Protein AF-A0A1A1Z712-F1 (afdb_monomer)

pLDDT: mean 80.99, std 13.86, range [42.62, 98.25]

Structure (mmCIF, N/CA/C/O backbone):
data_AF-A0A1A1Z712-F1
#
_entry.id   AF-A0A1A1Z712-F1
#
loop_
_atom_site.group_PDB
_atom_site.id
_atom_site.type_symbol
_atom_site.label_atom_id
_atom_site.label_alt_id
_atom_site.label_comp_id
_atom_site.label_asym_id
_atom_site.label_entity_id
_atom_site.label_seq_id
_atom_site.pdbx_PDB_ins_code
_atom_site.Cartn_x
_atom_site.Cartn_y
_atom_site.Cartn_z
_atom_site.occupancy
_atom_site.B_iso_or_equiv
_atom_site.auth_seq_id
_atom_site.auth_comp_id
_atom_site.auth_asym_id
_atom_site.auth_atom_id
_atom_site.pdbx_PDB_model_num
ATOM 1 N N . MET A 1 1 ? 42.840 -5.809 -15.497 1.00 63.12 1 MET A N 1
ATOM 2 C CA . MET A 1 1 ? 41.686 -4.985 -15.068 1.00 63.12 1 MET A CA 1
ATOM 3 C C . MET A 1 1 ? 41.069 -4.255 -16.263 1.00 63.12 1 MET A C 1
ATOM 5 O O . MET A 1 1 ? 39.965 -4.612 -16.647 1.00 63.12 1 MET A O 1
ATOM 9 N N . PHE A 1 2 ? 41.809 -3.383 -16.958 1.00 71.62 2 PHE A N 1
ATOM 10 C CA . PHE A 1 2 ? 41.325 -2.664 -18.153 1.00 71.62 2 PHE A CA 1
ATOM 11 C C . PHE A 1 2 ? 40.819 -3.552 -19.299 1.00 71.62 2 PHE A C 1
ATOM 13 O O . PHE A 1 2 ? 39.819 -3.224 -19.920 1.00 71.62 2 PHE A O 1
ATOM 20 N N . VAL A 1 3 ? 41.439 -4.713 -19.533 1.00 76.56 3 VAL A N 1
ATOM 21 C CA . VAL A 1 3 ? 40.974 -5.674 -20.553 1.00 76.56 3 VAL A CA 1
ATOM 22 C C . VAL A 1 3 ? 39.609 -6.272 -20.193 1.00 76.56 3 VAL A C 1
ATOM 24 O O . VAL A 1 3 ? 38.760 -6.422 -21.060 1.00 76.56 3 VAL A O 1
ATOM 27 N N . LEU A 1 4 ? 39.351 -6.550 -18.911 1.00 72.69 4 LEU A N 1
ATOM 28 C CA . LEU A 1 4 ? 38.053 -7.060 -18.454 1.00 72.69 4 LEU A CA 1
ATOM 29 C C . LEU A 1 4 ? 36.970 -5.979 -18.523 1.00 72.69 4 LEU A C 1
ATOM 31 O O . LEU A 1 4 ? 35.851 -6.270 -18.929 1.00 72.69 4 LEU A O 1
ATOM 35 N N . VAL A 1 5 ? 37.315 -4.728 -18.201 1.00 75.31 5 VAL A N 1
ATOM 36 C CA . VAL A 1 5 ? 36.418 -3.570 -18.354 1.00 75.31 5 VAL A CA 1
ATOM 37 C C . VAL A 1 5 ? 36.118 -3.302 -19.831 1.00 75.31 5 VAL A C 1
ATOM 39 O O . VAL A 1 5 ? 34.974 -3.041 -20.180 1.00 75.31 5 VAL A O 1
ATOM 42 N N . ALA A 1 6 ? 37.106 -3.439 -20.716 1.00 71.81 6 ALA A N 1
ATOM 43 C CA . ALA A 1 6 ? 36.916 -3.316 -22.157 1.00 71.81 6 ALA A CA 1
ATOM 44 C C . ALA A 1 6 ? 36.065 -4.462 -22.721 1.00 71.81 6 ALA A C 1
ATOM 46 O O . ALA A 1 6 ? 35.174 -4.209 -23.517 1.00 71.81 6 ALA A O 1
ATOM 47 N N . ILE A 1 7 ? 36.257 -5.708 -22.276 1.00 66.44 7 ILE A N 1
ATOM 48 C CA . ILE A 1 7 ? 35.401 -6.840 -22.669 1.00 66.44 7 ILE A CA 1
ATOM 49 C C . ILE A 1 7 ? 33.971 -6.645 -22.148 1.00 66.44 7 ILE A C 1
ATOM 51 O O . ILE A 1 7 ? 33.019 -6.870 -22.896 1.00 66.44 7 ILE A O 1
ATOM 55 N N . ALA A 1 8 ? 33.801 -6.175 -20.909 1.00 65.12 8 ALA A N 1
ATOM 56 C CA . ALA A 1 8 ? 32.496 -5.815 -20.360 1.00 65.12 8 ALA A CA 1
ATOM 57 C C . ALA A 1 8 ? 31.840 -4.681 -21.170 1.00 65.12 8 ALA A C 1
ATOM 59 O O . ALA A 1 8 ? 30.676 -4.813 -21.534 1.00 65.12 8 ALA A O 1
ATOM 60 N N . GLY A 1 9 ? 32.600 -3.640 -21.532 1.00 65.50 9 GLY A N 1
ATOM 61 C CA . GLY A 1 9 ? 32.181 -2.489 -22.344 1.00 65.50 9 GLY A CA 1
ATOM 62 C C . GLY A 1 9 ? 31.871 -2.819 -23.813 1.00 65.50 9 GLY A C 1
ATOM 63 O O . GLY A 1 9 ? 30.908 -2.307 -24.373 1.00 65.50 9 GLY A O 1
ATOM 64 N N . ILE A 1 10 ? 32.624 -3.732 -24.433 1.00 63.06 10 ILE A N 1
ATOM 65 C CA . ILE A 1 10 ? 32.409 -4.209 -25.811 1.00 63.06 10 ILE A CA 1
ATOM 66 C C . ILE A 1 10 ? 31.232 -5.190 -25.858 1.00 63.06 10 ILE A C 1
ATOM 68 O O . ILE A 1 10 ? 30.439 -5.159 -26.796 1.00 63.06 10 ILE A O 1
ATOM 72 N N . ARG A 1 11 ? 31.029 -6.018 -24.827 1.00 56.81 11 ARG A N 1
ATOM 73 C CA . ARG A 1 11 ? 29.793 -6.806 -24.656 1.00 56.81 11 ARG A CA 1
ATOM 74 C C . ARG A 1 11 ? 28.592 -5.906 -24.294 1.00 56.81 11 ARG A C 1
ATOM 76 O O . ARG A 1 11 ? 27.449 -6.272 -24.556 1.00 56.81 11 ARG A O 1
ATOM 83 N N . MET A 1 12 ? 28.861 -4.684 -23.822 1.00 56.62 12 MET A N 1
ATOM 84 C CA . MET A 1 12 ? 27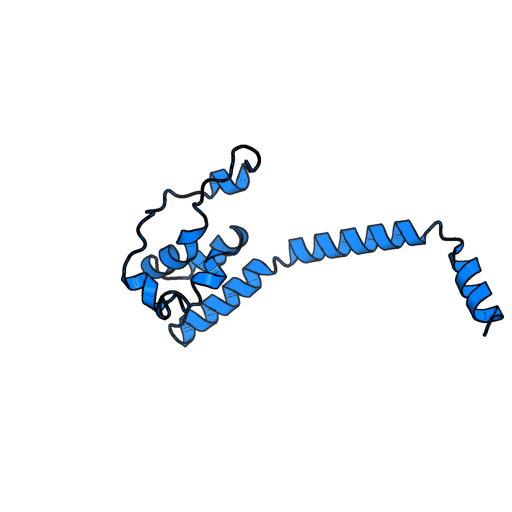.946 -3.538 -23.692 1.00 56.62 12 MET A CA 1
ATOM 85 C C . MET A 1 12 ? 27.698 -2.772 -25.008 1.00 56.62 12 MET A C 1
ATOM 87 O O . MET A 1 12 ? 27.061 -1.724 -24.988 1.00 56.62 12 MET A O 1
ATOM 91 N N . THR A 1 13 ? 28.079 -3.319 -26.171 1.00 59.94 13 THR A N 1
ATOM 92 C CA . THR A 1 13 ? 27.545 -2.890 -27.488 1.00 59.94 13 THR A CA 1
ATOM 93 C C . THR A 1 13 ? 26.038 -3.179 -27.651 1.00 59.94 13 THR A C 1
ATOM 95 O O . THR A 1 13 ? 25.420 -2.832 -28.657 1.00 59.94 13 THR A O 1
ATOM 98 N N . GLY A 1 14 ? 25.392 -3.747 -26.626 1.00 60.84 14 GLY A N 1
ATOM 99 C CA . GLY A 1 14 ? 24.328 -3.024 -25.917 1.00 60.84 14 GLY A CA 1
ATOM 100 C C . GLY A 1 14 ? 22.952 -2.942 -26.566 1.00 60.84 14 GLY A C 1
ATOM 101 O O . GLY A 1 14 ? 22.039 -2.427 -25.939 1.00 60.84 14 GLY A O 1
ATOM 102 N N . ARG A 1 15 ? 22.725 -3.478 -27.769 1.00 64.31 15 ARG A N 1
ATOM 103 C CA . ARG A 1 15 ? 21.381 -3.437 -28.391 1.00 64.31 15 ARG A CA 1
ATOM 104 C C . ARG A 1 15 ? 20.351 -4.334 -27.691 1.00 64.31 15 ARG A C 1
ATOM 106 O O . ARG A 1 15 ? 19.149 -4.109 -27.855 1.00 64.31 15 ARG A O 1
ATOM 113 N N . TRP A 1 16 ? 20.793 -5.333 -26.916 1.00 75.38 16 TRP A N 1
ATOM 114 C CA . TRP A 1 16 ? 19.898 -6.158 -26.094 1.00 75.38 16 TRP A CA 1
ATOM 115 C C . TRP A 1 16 ? 19.654 -5.573 -24.705 1.00 75.38 16 TRP A C 1
ATOM 117 O O . TRP A 1 16 ? 18.639 -5.900 -24.111 1.00 75.38 16 TRP A O 1
ATOM 127 N N . LEU A 1 17 ? 20.569 -4.766 -24.149 1.00 78.31 17 LEU A N 1
ATOM 128 C CA . LEU A 1 17 ? 20.526 -4.342 -22.737 1.00 78.31 17 LEU A CA 1
ATOM 129 C C . LEU A 1 17 ? 19.276 -3.507 -22.424 1.00 78.31 17 LEU A C 1
ATOM 131 O O . LEU A 1 17 ? 18.562 -3.864 -21.489 1.00 78.31 17 LEU A O 1
ATOM 135 N N . PRO A 1 18 ? 18.923 -2.496 -23.244 1.00 78.94 18 PRO A N 1
ATOM 136 C CA . PRO A 1 18 ? 17.656 -1.790 -23.115 1.00 78.94 18 PRO A CA 1
ATOM 137 C C . PRO A 1 18 ? 16.456 -2.732 -23.227 1.00 78.94 18 PRO A C 1
ATOM 139 O O . PRO A 1 18 ? 15.515 -2.619 -22.452 1.00 78.94 18 PRO A O 1
ATOM 142 N N . ARG A 1 19 ? 16.498 -3.710 -24.145 1.00 84.00 19 ARG A N 1
ATOM 143 C CA . ARG A 1 19 ? 15.416 -4.697 -24.295 1.00 84.00 19 ARG A CA 1
ATOM 144 C C . ARG A 1 19 ? 15.288 -5.605 -23.073 1.00 84.00 19 ARG A C 1
ATOM 146 O O . ARG A 1 19 ? 14.177 -5.842 -22.628 1.00 84.00 19 ARG A O 1
ATOM 153 N N . ALA A 1 20 ? 16.396 -6.085 -22.519 1.00 87.38 20 ALA A N 1
ATOM 154 C CA . ALA A 1 20 ? 16.410 -6.918 -21.323 1.00 87.38 20 ALA A CA 1
ATOM 155 C C . ALA A 1 20 ? 15.909 -6.142 -20.098 1.00 87.38 20 ALA A C 1
ATOM 157 O O . ALA A 1 20 ? 15.109 -6.674 -19.339 1.00 87.38 20 ALA A O 1
ATOM 158 N N . GLY A 1 21 ? 16.314 -4.876 -19.947 1.00 89.12 21 GLY A N 1
ATOM 159 C CA . GLY A 1 21 ? 15.795 -3.987 -18.907 1.00 89.12 21 GLY A CA 1
ATOM 160 C C . GLY A 1 21 ? 14.289 -3.750 -19.040 1.00 89.12 21 GLY A C 1
ATOM 161 O O . GLY A 1 21 ? 13.572 -3.863 -18.053 1.00 89.12 21 GLY A O 1
ATOM 162 N N . LEU A 1 22 ? 13.796 -3.511 -20.262 1.00 93.81 22 LEU A N 1
ATOM 163 C CA . LEU A 1 22 ? 12.359 -3.377 -20.528 1.00 93.81 22 LEU A CA 1
ATOM 164 C C . LEU A 1 22 ? 11.596 -4.663 -20.205 1.00 93.81 22 LEU A C 1
ATOM 166 O O . LEU A 1 22 ? 10.588 -4.606 -19.512 1.00 93.81 22 LEU A O 1
ATOM 170 N N . VAL A 1 23 ? 12.085 -5.821 -20.656 1.00 95.00 23 VAL A N 1
ATOM 171 C CA . VAL A 1 23 ? 11.458 -7.118 -20.358 1.00 95.00 23 VAL A CA 1
ATOM 172 C C . VAL A 1 23 ? 11.453 -7.384 -18.855 1.00 95.00 23 VAL A C 1
ATOM 174 O O . VAL A 1 23 ? 10.417 -7.755 -18.318 1.00 95.00 23 VAL A O 1
ATOM 177 N N . ALA A 1 24 ? 12.566 -7.148 -18.158 1.00 96.31 24 ALA A N 1
ATOM 178 C CA . ALA A 1 24 ? 12.639 -7.309 -16.710 1.00 96.31 24 ALA A CA 1
ATOM 179 C C . ALA A 1 24 ? 11.677 -6.361 -15.980 1.00 96.31 24 ALA A C 1
ATOM 181 O O . ALA A 1 24 ? 10.982 -6.795 -15.068 1.00 96.31 24 ALA A O 1
ATOM 182 N N . GLY A 1 25 ? 11.585 -5.100 -16.410 1.00 97.31 25 GLY A N 1
ATOM 183 C CA . GLY A 1 25 ? 10.640 -4.127 -15.862 1.00 97.31 25 GLY A CA 1
ATOM 184 C C . GLY A 1 25 ? 9.185 -4.547 -16.070 1.00 97.31 25 GLY A C 1
ATOM 185 O O . GLY A 1 25 ? 8.412 -4.550 -15.119 1.00 97.31 25 GLY A O 1
ATOM 186 N N . VAL A 1 26 ? 8.821 -4.980 -17.280 1.00 98.12 26 VAL A N 1
ATOM 187 C CA . VAL A 1 26 ? 7.474 -5.494 -17.580 1.00 98.12 26 VAL A CA 1
ATOM 188 C C . VAL A 1 26 ? 7.164 -6.731 -16.741 1.00 98.12 26 VAL A C 1
ATOM 190 O O . VAL A 1 26 ? 6.105 -6.792 -16.130 1.00 98.12 26 VAL A O 1
ATOM 193 N N . LEU A 1 27 ? 8.084 -7.695 -16.658 1.00 98.25 27 LEU A N 1
ATOM 194 C CA . LEU A 1 27 ? 7.898 -8.894 -15.837 1.00 98.25 27 LEU A CA 1
ATOM 195 C C . LEU A 1 27 ? 7.766 -8.557 -14.349 1.00 98.25 27 LEU A C 1
ATOM 197 O O . LEU A 1 27 ? 6.935 -9.154 -13.673 1.00 98.25 27 LEU A O 1
ATOM 201 N N . ALA A 1 28 ? 8.538 -7.594 -13.844 1.00 97.75 28 ALA A N 1
ATOM 202 C CA . ALA A 1 28 ? 8.430 -7.136 -12.465 1.00 97.75 28 ALA A CA 1
ATOM 203 C C . ALA A 1 28 ? 7.071 -6.473 -12.197 1.00 97.75 28 ALA A C 1
ATOM 205 O O . ALA A 1 28 ? 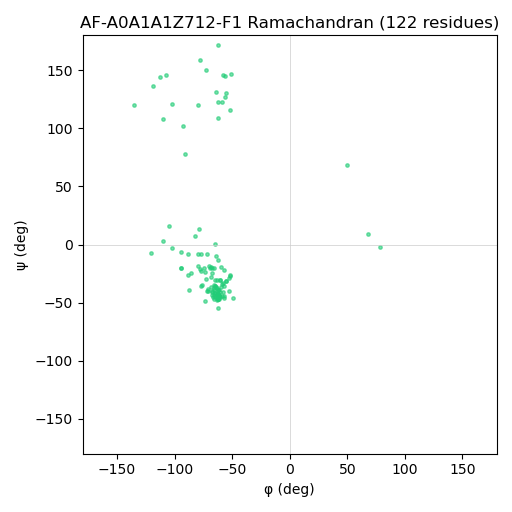6.422 -6.806 -11.210 1.00 97.75 28 ALA A O 1
ATOM 206 N N . LEU A 1 29 ? 6.608 -5.593 -13.092 1.00 97.38 29 LEU A N 1
ATOM 207 C CA . LEU A 1 29 ? 5.298 -4.945 -12.976 1.00 97.38 29 LEU A CA 1
ATOM 208 C C . LEU A 1 29 ? 4.150 -5.958 -13.053 1.00 97.38 29 LEU A C 1
ATOM 210 O O . LEU A 1 29 ? 3.254 -5.923 -12.216 1.00 97.38 29 LEU A O 1
ATOM 214 N N . LEU A 1 30 ? 4.199 -6.895 -14.004 1.00 97.62 30 LEU A N 1
ATOM 215 C CA . LEU A 1 30 ? 3.215 -7.975 -14.111 1.00 97.62 30 LEU A CA 1
ATOM 216 C C . LEU A 1 30 ? 3.237 -8.880 -12.875 1.00 97.62 30 LEU A C 1
ATOM 218 O O . LEU A 1 30 ? 2.183 -9.281 -12.393 1.00 97.62 30 LEU A O 1
ATOM 222 N N . GLY A 1 31 ? 4.423 -9.171 -12.337 1.00 97.31 31 GLY A N 1
ATOM 223 C CA . GLY A 1 31 ? 4.580 -9.924 -11.098 1.00 97.31 31 GLY A CA 1
ATOM 224 C C . GLY A 1 31 ? 3.958 -9.206 -9.901 1.00 97.31 31 GLY A C 1
ATOM 225 O O . GLY A 1 31 ? 3.203 -9.817 -9.155 1.00 97.31 31 GLY A O 1
ATOM 226 N N . LEU A 1 32 ? 4.214 -7.905 -9.740 1.00 95.56 32 LEU A N 1
ATOM 227 C CA . LEU A 1 32 ? 3.620 -7.093 -8.673 1.00 95.56 32 LEU A CA 1
ATOM 228 C C . LEU A 1 32 ? 2.093 -7.020 -8.795 1.00 95.56 32 LEU A C 1
ATOM 230 O O . LEU A 1 32 ? 1.400 -7.226 -7.802 1.00 95.56 32 LEU A O 1
ATOM 234 N N . ALA A 1 33 ? 1.577 -6.799 -10.006 1.00 92.50 33 ALA A N 1
ATOM 235 C CA . ALA A 1 33 ? 0.140 -6.778 -10.272 1.00 92.50 33 ALA A CA 1
ATOM 236 C C . ALA A 1 33 ? -0.522 -8.142 -10.012 1.00 92.50 33 ALA A C 1
ATOM 238 O O . ALA A 1 33 ? -1.635 -8.207 -9.506 1.00 92.50 33 ALA A O 1
ATOM 239 N N . ALA A 1 34 ? 0.157 -9.250 -10.318 1.00 94.75 34 ALA A N 1
ATOM 240 C CA . ALA A 1 34 ? -0.354 -10.585 -10.018 1.00 94.75 34 ALA A CA 1
ATOM 241 C C . ALA A 1 34 ? -0.340 -10.887 -8.509 1.00 94.75 34 ALA A C 1
ATOM 243 O O . ALA A 1 34 ? -1.277 -11.495 -7.992 1.00 94.75 34 ALA A O 1
ATOM 244 N N . LEU A 1 35 ? 0.713 -10.464 -7.800 1.00 95.31 35 LEU A N 1
ATOM 245 C CA . LEU A 1 35 ? 0.867 -10.696 -6.363 1.00 95.31 35 LEU A CA 1
ATOM 246 C C . LEU A 1 35 ? -0.070 -9.837 -5.508 1.00 95.31 35 LEU A C 1
ATOM 248 O O . LEU A 1 35 ? -0.439 -10.283 -4.426 1.00 95.31 35 LEU A O 1
ATOM 252 N N . ASN A 1 36 ? -0.445 -8.638 -5.969 1.00 94.19 36 ASN A N 1
ATOM 253 C CA . ASN A 1 36 ? -1.265 -7.673 -5.225 1.00 94.19 36 ASN A CA 1
ATOM 254 C C . ASN A 1 36 ? -0.733 -7.434 -3.796 1.00 94.19 36 ASN A C 1
ATOM 256 O O . ASN A 1 36 ? -1.359 -7.846 -2.814 1.00 94.19 36 ASN A O 1
ATOM 260 N N . PRO A 1 37 ? 0.444 -6.793 -3.648 1.00 94.38 37 PRO A N 1
ATOM 261 C CA . PRO A 1 37 ? 1.120 -6.663 -2.357 1.00 94.38 37 PRO A CA 1
ATOM 262 C C .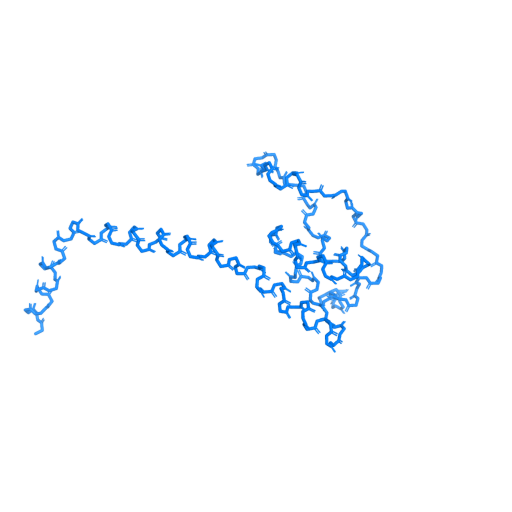 PRO A 1 37 ? 0.274 -5.945 -1.300 1.00 94.38 37 PRO A C 1
ATOM 264 O O . PRO A 1 37 ? 0.339 -6.315 -0.130 1.00 94.38 37 PRO A O 1
ATOM 267 N N . GLU A 1 38 ? -0.548 -4.970 -1.695 1.00 93.38 38 GLU A N 1
ATOM 268 C CA . GLU A 1 38 ? -1.439 -4.258 -0.771 1.00 93.38 38 GLU A CA 1
ATOM 269 C C . GLU A 1 38 ? -2.470 -5.191 -0.134 1.00 93.38 38 GLU A C 1
ATOM 271 O O . GLU A 1 38 ? -2.666 -5.156 1.080 1.00 93.38 38 GLU A O 1
ATOM 276 N N . ARG A 1 39 ? -3.060 -6.102 -0.918 1.00 93.88 39 ARG A N 1
ATOM 277 C CA . ARG A 1 39 ? -3.991 -7.108 -0.400 1.00 93.88 39 ARG A CA 1
ATOM 278 C C . ARG A 1 39 ? -3.310 -8.050 0.589 1.00 93.88 39 ARG A C 1
ATOM 280 O O . ARG A 1 39 ? -3.871 -8.319 1.643 1.00 93.88 39 ARG A O 1
ATOM 287 N N . LEU A 1 40 ? -2.087 -8.501 0.298 1.00 95.25 40 LEU A N 1
ATOM 288 C CA . LEU A 1 40 ? -1.320 -9.359 1.213 1.00 95.25 40 LEU A CA 1
ATOM 289 C C . LEU A 1 40 ? -1.028 -8.660 2.550 1.00 95.25 40 LEU A C 1
ATOM 291 O O . LEU A 1 40 ? -1.046 -9.285 3.612 1.00 95.25 40 LEU A O 1
ATOM 295 N N . ILE A 1 41 ? -0.718 -7.367 2.493 1.00 94.88 41 ILE A N 1
ATOM 296 C CA . ILE A 1 41 ? -0.482 -6.536 3.671 1.00 94.88 41 ILE A CA 1
ATOM 297 C C . ILE A 1 41 ? -1.774 -6.387 4.486 1.00 94.88 41 ILE A C 1
ATOM 299 O O . ILE A 1 41 ? -1.746 -6.592 5.702 1.00 94.88 41 ILE A O 1
ATOM 303 N N . ALA A 1 42 ? -2.893 -6.078 3.825 1.00 95.38 42 ALA A N 1
ATOM 304 C CA . ALA A 1 42 ? -4.200 -5.974 4.463 1.00 95.38 42 ALA A CA 1
ATOM 305 C C . ALA A 1 42 ? -4.615 -7.300 5.109 1.00 95.38 42 ALA A C 1
ATOM 307 O O . ALA A 1 42 ? -5.008 -7.309 6.273 1.00 95.38 42 ALA A O 1
ATOM 308 N N . ASP A 1 43 ? -4.431 -8.423 4.408 1.00 95.75 43 ASP A N 1
ATOM 309 C CA . ASP A 1 43 ? -4.754 -9.749 4.927 1.00 95.75 43 ASP A CA 1
ATOM 310 C C . ASP A 1 43 ? -4.011 -10.034 6.235 1.00 95.75 43 ASP A C 1
ATOM 312 O O . ASP A 1 43 ? -4.638 -10.412 7.218 1.00 95.75 43 ASP A O 1
ATOM 316 N N . ARG A 1 44 ? -2.706 -9.746 6.307 1.00 95.19 44 ARG A N 1
ATOM 317 C CA . ARG A 1 44 ? -1.927 -9.922 7.546 1.00 95.19 44 ARG A CA 1
ATOM 318 C C . ARG A 1 44 ? -2.380 -9.005 8.682 1.00 95.19 44 ARG A C 1
ATOM 320 O O . ARG A 1 44 ? -2.304 -9.401 9.844 1.00 95.19 44 ARG A O 1
ATOM 327 N N . ASN A 1 45 ? -2.795 -7.776 8.374 1.00 94.50 45 ASN A N 1
ATOM 328 C CA . ASN A 1 45 ? -3.294 -6.849 9.391 1.00 94.50 45 ASN A CA 1
ATOM 329 C C . ASN A 1 45 ? -4.627 -7.351 9.970 1.00 94.50 45 ASN A C 1
ATOM 331 O O . ASN A 1 45 ? -4.826 -7.331 11.181 1.00 94.50 45 ASN A O 1
ATOM 335 N N . ILE A 1 46 ? -5.494 -7.889 9.113 1.00 95.50 46 ILE A N 1
ATOM 336 C CA . ILE A 1 46 ? -6.786 -8.456 9.507 1.00 95.50 46 ILE A CA 1
ATOM 337 C C . ILE A 1 46 ? -6.603 -9.782 10.250 1.00 95.50 46 ILE A C 1
ATOM 339 O O . ILE A 1 46 ? -7.235 -9.986 11.280 1.00 95.50 46 ILE A O 1
ATOM 343 N N . ASP A 1 47 ? -5.672 -10.634 9.822 1.00 96.06 47 ASP A N 1
ATOM 344 C CA . ASP A 1 47 ? -5.324 -11.865 10.542 1.00 96.06 47 ASP A CA 1
ATOM 345 C C . ASP A 1 47 ? -4.819 -11.553 11.961 1.00 96.06 47 ASP A C 1
ATOM 347 O O . ASP A 1 47 ? -5.112 -12.279 12.912 1.00 96.06 47 ASP A O 1
ATOM 351 N N . ARG A 1 48 ? -4.074 -10.450 12.128 1.00 93.81 48 ARG A N 1
ATOM 352 C CA . ARG A 1 48 ? -3.673 -9.942 13.446 1.00 93.81 48 ARG A CA 1
ATOM 353 C C . ARG A 1 48 ? -4.880 -9.440 14.237 1.00 93.81 48 ARG A C 1
ATOM 355 O O . ARG A 1 48 ? -4.972 -9.746 15.423 1.00 93.81 48 ARG A O 1
ATOM 362 N N . PHE A 1 49 ? -5.797 -8.707 13.609 1.00 93.31 49 PHE A N 1
ATOM 363 C CA . PHE A 1 49 ? -7.028 -8.258 14.259 1.00 93.31 49 PHE A CA 1
ATOM 364 C C . PHE A 1 49 ? -7.864 -9.440 14.766 1.00 93.31 49 PHE A C 1
ATOM 366 O O . PHE A 1 49 ? -8.304 -9.418 15.910 1.00 93.31 49 PHE A O 1
ATOM 373 N N . GLU A 1 50 ? -8.023 -10.503 13.980 1.00 93.69 50 GLU A N 1
ATOM 374 C CA . GLU A 1 50 ? -8.756 -11.706 14.400 1.00 93.69 50 GLU A CA 1
ATOM 375 C C . GLU A 1 50 ? -8.120 -12.380 15.630 1.00 93.69 50 GLU A C 1
ATOM 377 O O . GLU A 1 50 ? -8.821 -12.964 16.455 1.00 93.69 50 GLU A O 1
ATOM 382 N N 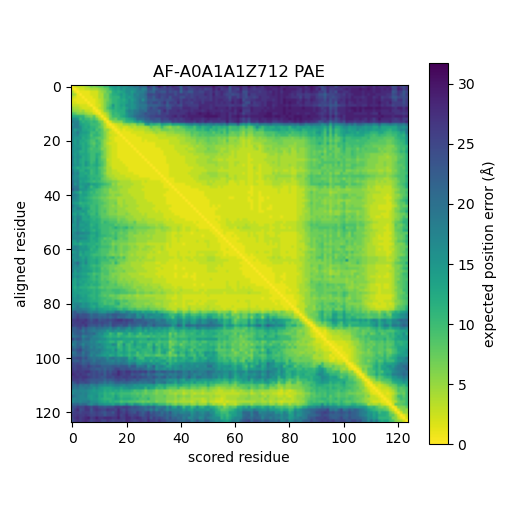. GLN A 1 51 ? -6.797 -12.269 15.790 1.00 94.44 51 GLN A N 1
ATOM 383 C CA . GLN A 1 51 ? -6.062 -12.868 16.907 1.00 94.44 51 GLN A CA 1
ATOM 384 C C . GLN A 1 51 ? -5.995 -11.973 18.149 1.00 94.44 51 GLN A C 1
ATOM 386 O O . GLN A 1 51 ? -6.049 -12.475 19.271 1.00 94.44 51 GLN A O 1
ATOM 391 N N . THR A 1 52 ? -5.819 -10.661 17.973 1.00 91.62 52 THR A N 1
ATOM 392 C CA . THR A 1 52 ? -5.500 -9.736 19.075 1.00 91.62 52 THR A CA 1
ATOM 393 C C . THR A 1 52 ? -6.526 -8.624 19.267 1.00 91.62 52 THR A C 1
ATOM 395 O O . THR A 1 52 ? -6.385 -7.836 20.197 1.00 91.62 52 THR A O 1
ATOM 398 N N . GLY A 1 53 ? -7.504 -8.493 18.371 1.00 89.75 53 GLY A N 1
ATOM 399 C CA . GLY A 1 53 ? -8.434 -7.364 18.312 1.00 89.75 53 GLY A CA 1
ATOM 400 C C . GLY A 1 53 ? -7.789 -6.036 17.904 1.00 89.75 53 GLY A C 1
ATOM 401 O O . GLY A 1 53 ? -8.433 -4.997 18.000 1.00 89.75 53 GLY A O 1
ATOM 402 N N . ALA A 1 54 ? -6.525 -6.038 17.466 1.00 88.50 54 ALA A N 1
ATOM 403 C CA . ALA A 1 54 ? -5.802 -4.820 17.105 1.00 88.50 54 ALA A CA 1
ATOM 404 C C . ALA A 1 54 ? -5.756 -4.657 15.583 1.00 88.50 54 ALA A C 1
ATOM 406 O O . ALA A 1 54 ? -5.197 -5.509 14.893 1.00 88.50 54 ALA A O 1
ATOM 407 N N . LEU A 1 55 ? -6.303 -3.547 15.089 1.00 90.31 55 LEU A N 1
ATOM 408 C CA . LEU A 1 55 ? -6.280 -3.146 13.683 1.00 90.31 55 LEU A CA 1
ATOM 409 C C . LEU A 1 55 ? -5.549 -1.810 13.561 1.00 90.31 55 LEU A C 1
ATOM 411 O O . LEU A 1 55 ? -5.805 -0.906 14.350 1.00 90.31 55 LEU A O 1
ATOM 415 N N . ASP A 1 56 ? -4.675 -1.687 12.566 1.00 89.06 56 ASP A N 1
ATOM 416 C CA . ASP A 1 56 ? -4.093 -0.400 12.178 1.00 89.06 56 ASP A CA 1
ATOM 417 C C . ASP A 1 56 ? -4.972 0.229 11.091 1.00 89.06 56 ASP A C 1
ATOM 419 O O . ASP A 1 56 ? -4.704 0.102 9.893 1.00 89.06 56 ASP A O 1
ATOM 423 N N . ALA A 1 57 ? -6.096 0.814 11.514 1.00 88.81 57 ALA A N 1
ATOM 424 C CA . ALA A 1 57 ? -7.099 1.336 10.589 1.00 88.81 57 ALA A CA 1
ATOM 425 C C . ALA A 1 57 ? -6.555 2.512 9.768 1.00 88.81 57 ALA A C 1
ATOM 427 O O . ALA A 1 57 ? -6.910 2.647 8.602 1.00 88.81 57 ALA A O 1
ATOM 428 N N . GLU A 1 58 ? -5.635 3.292 10.335 1.00 84.94 58 GLU A N 1
ATOM 429 C CA . GLU A 1 58 ? -4.958 4.382 9.637 1.00 84.94 58 GLU A CA 1
ATOM 430 C C . GLU A 1 58 ? -4.147 3.875 8.457 1.00 84.94 58 GLU A C 1
ATOM 432 O O . GLU A 1 58 ? -4.372 4.283 7.316 1.00 84.94 58 GLU A O 1
ATOM 437 N N . TYR A 1 59 ? -3.262 2.917 8.714 1.00 88.25 59 TYR A N 1
ATOM 438 C CA . TYR A 1 59 ? -2.448 2.329 7.668 1.00 88.25 59 TYR A CA 1
ATOM 439 C C . TYR A 1 59 ? -3.300 1.623 6.607 1.00 88.25 59 TYR A C 1
ATOM 441 O O . TYR A 1 59 ? -3.088 1.814 5.410 1.00 88.25 59 TYR A O 1
ATOM 449 N N . VAL A 1 60 ? -4.292 0.837 7.039 1.00 91.19 60 VAL A N 1
ATOM 450 C CA . VAL A 1 60 ? -5.172 0.096 6.130 1.00 91.19 60 VAL A CA 1
ATOM 451 C C . VAL A 1 60 ? -6.020 1.045 5.289 1.00 91.19 60 VAL A C 1
ATOM 453 O O . VAL A 1 60 ? -6.227 0.752 4.119 1.00 91.19 60 VAL A O 1
ATOM 456 N N . SER A 1 61 ? -6.464 2.186 5.820 1.00 86.25 61 SER A N 1
ATOM 457 C CA . SER A 1 61 ? -7.283 3.162 5.086 1.00 86.25 61 SER A CA 1
ATOM 458 C C . SER A 1 61 ? -6.557 3.875 3.946 1.00 86.25 61 SER A C 1
ATOM 460 O O . SER A 1 61 ? -7.197 4.288 2.982 1.00 86.25 61 SER A O 1
ATOM 462 N N . GLY A 1 62 ? -5.225 3.963 4.013 1.00 85.50 62 GLY A N 1
ATOM 463 C CA . GLY A 1 62 ? -4.399 4.551 2.959 1.00 85.50 62 GLY A CA 1
ATOM 464 C C . GLY A 1 62 ? -4.132 3.628 1.766 1.00 85.50 62 GLY A C 1
ATOM 465 O O . GLY A 1 62 ? -3.557 4.075 0.776 1.00 85.50 62 GLY A O 1
ATOM 466 N N . LEU A 1 63 ? -4.511 2.348 1.847 1.00 88.94 63 LEU A N 1
ATOM 467 C CA . LEU A 1 63 ? -4.318 1.382 0.759 1.00 88.94 63 LEU A CA 1
ATOM 468 C C . LEU A 1 63 ? -5.371 1.562 -0.350 1.00 88.94 63 LEU A C 1
ATOM 470 O O . LEU A 1 63 ? -6.458 2.093 -0.108 1.00 88.94 63 LEU A O 1
ATOM 474 N N . SER A 1 64 ? -5.084 1.086 -1.560 1.00 86.19 64 SER A N 1
ATOM 475 C CA . SER A 1 64 ? -6.020 1.088 -2.693 1.00 86.19 64 SER A CA 1
ATOM 476 C C . SER A 1 64 ? -7.272 0.238 -2.421 1.00 86.19 64 SER A C 1
ATOM 478 O O . SER A 1 64 ? -7.326 -0.528 -1.462 1.00 86.19 64 SER A O 1
ATOM 480 N N . SER A 1 65 ? -8.270 0.309 -3.305 1.00 86.38 65 SER A N 1
ATOM 481 C CA . SER A 1 65 ? -9.485 -0.528 -3.275 1.00 86.38 65 SER A CA 1
ATOM 482 C C . SER A 1 65 ? -9.214 -2.027 -3.488 1.00 86.38 65 SER A C 1
ATOM 484 O O . SER A 1 65 ? -10.090 -2.861 -3.279 1.00 86.38 65 SER A O 1
ATOM 486 N N . ASP A 1 66 ? -7.994 -2.417 -3.871 1.00 88.12 66 ASP A N 1
ATOM 487 C CA . ASP A 1 66 ? -7.613 -3.831 -4.027 1.00 88.12 66 ASP A CA 1
ATOM 488 C C . ASP A 1 66 ? -7.688 -4.624 -2.706 1.00 88.12 66 ASP A C 1
ATOM 490 O O . ASP A 1 66 ? -7.657 -5.860 -2.709 1.00 88.12 66 ASP A O 1
ATOM 494 N N . ILE A 1 67 ? -7.803 -3.925 -1.570 1.00 92.31 67 ILE A N 1
ATOM 495 C CA . ILE A 1 67 ? -7.939 -4.527 -0.244 1.00 92.31 67 ILE A CA 1
ATOM 496 C C . ILE A 1 67 ? -9.387 -4.812 0.171 1.00 92.31 67 ILE A C 1
ATOM 498 O O . ILE A 1 67 ? -9.588 -5.477 1.187 1.00 92.31 67 ILE A O 1
ATOM 502 N N . ASP A 1 68 ? -10.393 -4.367 -0.586 1.00 90.75 68 ASP A N 1
ATOM 503 C CA . ASP A 1 68 ? -11.812 -4.557 -0.247 1.00 90.75 68 ASP A CA 1
ATOM 504 C C . ASP A 1 68 ? -12.181 -6.028 0.042 1.00 90.75 68 ASP A C 1
ATOM 506 O O . ASP A 1 68 ? -12.901 -6.290 1.012 1.00 90.75 68 ASP A O 1
ATOM 510 N N . PRO A 1 69 ? -11.655 -7.033 -0.699 1.00 91.00 69 PRO A N 1
ATOM 511 C CA . PRO A 1 69 ?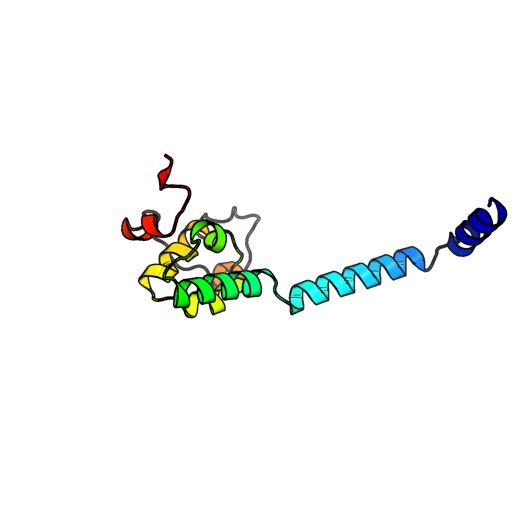 -11.897 -8.437 -0.372 1.00 91.00 69 PRO A CA 1
ATOM 512 C C . PRO A 1 69 ? -11.335 -8.854 0.992 1.00 91.00 69 PRO A C 1
ATOM 514 O O . PRO A 1 69 ? -11.882 -9.753 1.627 1.00 91.00 69 PRO A O 1
ATOM 517 N N . ALA A 1 70 ? -10.240 -8.232 1.437 1.00 93.75 70 ALA A N 1
ATOM 518 C CA . ALA A 1 70 ? -9.669 -8.473 2.755 1.00 93.75 70 ALA A CA 1
ATOM 519 C C . ALA A 1 70 ? -10.555 -7.818 3.828 1.00 93.75 70 ALA A C 1
ATOM 521 O O . ALA A 1 70 ? -10.977 -8.491 4.768 1.00 93.75 70 ALA A O 1
ATOM 522 N N . LEU A 1 71 ? -10.929 -6.546 3.633 1.00 92.19 71 LEU A N 1
ATOM 523 C CA . LEU A 1 71 ? -11.828 -5.789 4.517 1.00 92.19 71 LEU A CA 1
ATOM 524 C C . LEU A 1 71 ? -13.181 -6.479 4.741 1.00 92.19 71 LEU A C 1
ATOM 526 O O . LEU A 1 71 ? -13.753 -6.388 5.830 1.00 92.19 71 LEU A O 1
ATOM 530 N N . ALA A 1 72 ? -13.679 -7.225 3.753 1.00 93.00 72 A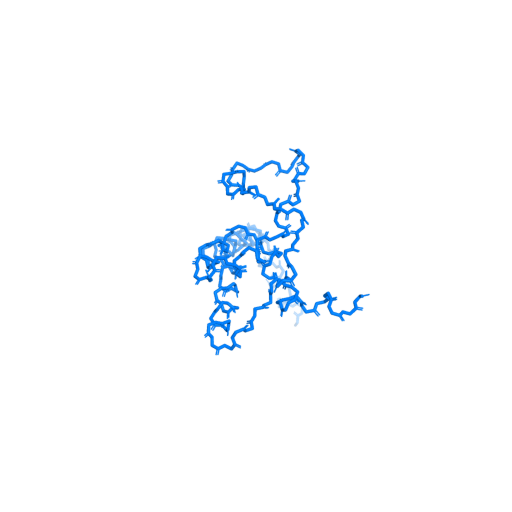LA A N 1
ATOM 531 C CA . ALA A 1 72 ? -14.908 -8.007 3.864 1.00 93.00 72 ALA A CA 1
ATOM 532 C C . ALA A 1 72 ? -14.897 -9.039 5.015 1.00 93.00 72 ALA A C 1
ATOM 534 O O . ALA A 1 72 ? -15.965 -9.426 5.486 1.00 93.00 72 ALA A O 1
ATOM 535 N N . ARG A 1 73 ? -13.720 -9.460 5.503 1.00 94.25 73 ARG A N 1
ATOM 536 C CA . ARG A 1 73 ? -13.591 -10.373 6.655 1.00 94.25 73 ARG A CA 1
ATOM 537 C C . ARG A 1 73 ? -13.823 -9.693 8.003 1.00 94.25 73 ARG A C 1
ATOM 539 O O . ARG A 1 73 ? -14.179 -10.361 8.970 1.00 94.25 73 ARG A O 1
ATOM 546 N N . LEU A 1 74 ? -13.651 -8.374 8.074 1.00 93.31 74 LEU A N 1
ATOM 547 C CA . LEU A 1 74 ? -13.887 -7.618 9.298 1.00 93.31 74 LEU A CA 1
ATOM 548 C C . LEU A 1 74 ? -15.391 -7.510 9.597 1.00 93.31 74 LEU A C 1
ATOM 550 O O . LEU A 1 74 ? -16.202 -7.448 8.666 1.00 93.31 74 LEU A O 1
ATOM 554 N N . PRO A 1 75 ? -15.779 -7.413 10.881 1.00 92.12 75 PRO A N 1
ATOM 555 C CA . PRO A 1 75 ? -17.119 -6.985 11.263 1.00 92.12 75 PRO A CA 1
ATOM 556 C C . PRO A 1 75 ? -17.457 -5.615 10.663 1.00 92.12 75 PRO A C 1
ATOM 558 O O . PRO A 1 75 ? -16.595 -4.740 10.613 1.00 92.12 75 PRO A O 1
ATOM 561 N N . GLU A 1 76 ? -18.720 -5.405 10.284 1.00 88.31 76 GLU A N 1
ATOM 562 C CA . GLU A 1 76 ? -19.182 -4.192 9.583 1.00 88.31 76 GLU A CA 1
ATOM 563 C C . GLU A 1 76 ? -18.726 -2.888 10.253 1.00 88.31 76 GLU A C 1
ATOM 565 O O . GLU A 1 76 ? -18.190 -1.998 9.601 1.00 88.31 76 GLU A O 1
ATOM 570 N N . HIS A 1 77 ? -18.870 -2.809 11.578 1.00 87.06 77 HIS A N 1
ATOM 571 C CA . HIS A 1 77 ? -18.491 -1.623 12.341 1.00 87.06 77 HIS A CA 1
ATOM 572 C C . HIS A 1 77 ? -16.986 -1.329 12.262 1.00 87.06 77 HIS A C 1
ATOM 574 O O . HIS A 1 77 ? -16.603 -0.173 12.174 1.00 87.06 77 HIS A O 1
ATOM 580 N N . VAL A 1 78 ? -16.122 -2.349 12.260 1.00 89.69 78 VAL A N 1
ATOM 581 C CA . VAL A 1 78 ? -14.665 -2.159 12.143 1.00 89.69 78 VAL A CA 1
ATOM 582 C C . VAL A 1 78 ? -14.272 -1.864 10.697 1.00 89.69 78 VAL A C 1
ATOM 584 O O . VAL A 1 78 ? -13.374 -1.059 10.454 1.00 89.69 78 VAL A O 1
ATOM 587 N N . ARG A 1 79 ? -14.965 -2.479 9.731 1.00 90.50 79 ARG A N 1
ATOM 588 C CA . ARG A 1 79 ? -14.726 -2.276 8.300 1.00 90.50 79 ARG A CA 1
ATOM 589 C C . ARG A 1 79 ? -14.849 -0.806 7.910 1.00 90.50 79 ARG A C 1
ATOM 591 O O . ARG A 1 79 ? -13.953 -0.293 7.246 1.00 90.50 79 ARG A O 1
ATOM 598 N N . SER A 1 80 ? -15.882 -0.118 8.399 1.00 86.00 80 SER A N 1
ATOM 599 C CA . SER A 1 80 ? -16.089 1.309 8.119 1.00 86.00 80 SER A CA 1
ATOM 600 C C . SER A 1 80 ? -14.935 2.189 8.615 1.00 86.00 80 SER A C 1
ATOM 602 O O . SER A 1 80 ? -14.614 3.197 7.997 1.00 86.00 80 SER A O 1
ATOM 604 N N . CYS A 1 81 ? -14.252 1.806 9.702 1.00 86.38 81 CYS A N 1
ATOM 605 C CA . CYS A 1 81 ? -13.076 2.544 10.167 1.00 86.38 81 CYS A CA 1
ATOM 606 C C . CYS A 1 81 ? -11.919 2.453 9.165 1.00 86.38 81 CYS A C 1
ATOM 608 O O . CYS A 1 81 ? -11.176 3.417 9.007 1.00 86.38 81 CYS A O 1
ATOM 610 N N . GLY A 1 82 ? -11.769 1.310 8.492 1.00 86.06 82 GLY A N 1
ATOM 611 C CA . GLY A 1 82 ? -10.741 1.093 7.480 1.00 86.06 82 GLY A CA 1
ATOM 612 C C . GLY A 1 82 ? -11.077 1.685 6.113 1.00 86.06 82 GLY A C 1
ATOM 613 O O . GLY A 1 82 ? -10.156 1.854 5.327 1.00 86.06 82 GLY A O 1
ATOM 614 N N . GLU A 1 83 ? -12.340 2.003 5.813 1.00 83.75 83 GLU A N 1
ATOM 615 C CA . GLU A 1 83 ? -12.774 2.611 4.538 1.00 83.75 83 GLU A CA 1
ATOM 616 C C . GLU A 1 83 ? -12.653 4.156 4.538 1.00 83.75 83 GLU A C 1
ATOM 618 O O . GLU A 1 83 ? -12.357 4.745 3.499 1.00 83.75 83 GLU A O 1
ATOM 623 N N . SER A 1 84 ? -12.683 4.769 5.729 1.00 73.31 84 SER A N 1
ATOM 624 C CA . SER A 1 84 ? -12.914 6.206 5.988 1.00 73.31 84 SER A CA 1
ATOM 625 C C . SER A 1 84 ? -12.090 7.271 5.258 1.00 73.31 84 SER A C 1
ATOM 627 O O . SER A 1 84 ? -12.531 8.413 5.132 1.00 73.31 84 SER A O 1
ATOM 629 N N . HIS A 1 85 ? -10.861 6.966 4.837 1.00 66.62 85 HIS A N 1
ATOM 630 C CA . HIS A 1 85 ? -9.998 7.936 4.145 1.00 66.62 85 HIS A CA 1
ATOM 631 C C . HIS A 1 85 ? -10.085 7.845 2.619 1.00 66.62 85 HIS A C 1
ATOM 633 O O . HIS A 1 85 ? -9.513 8.695 1.929 1.00 66.62 85 HIS A O 1
ATOM 639 N N . ARG A 1 86 ? -10.804 6.854 2.076 1.00 65.62 86 ARG A N 1
ATOM 640 C CA . ARG A 1 86 ? -10.900 6.631 0.627 1.00 65.62 86 ARG A CA 1
ATOM 641 C C . ARG A 1 86 ? -11.865 7.588 -0.067 1.00 65.62 86 ARG A C 1
ATOM 643 O O . ARG A 1 86 ? -11.703 7.828 -1.257 1.00 65.62 86 ARG A O 1
ATOM 650 N N . ALA A 1 87 ? -12.800 8.189 0.669 1.00 55.81 87 ALA A N 1
ATOM 651 C CA . ALA A 1 87 ? -13.835 9.071 0.131 1.00 55.81 87 ALA A CA 1
ATOM 652 C C . ALA A 1 87 ? -13.406 10.534 -0.112 1.00 55.81 87 ALA A C 1
ATOM 654 O O . ALA A 1 87 ? -14.255 11.370 -0.438 1.00 55.81 87 ALA A O 1
ATOM 655 N N . GLN A 1 88 ? -12.121 10.897 0.023 1.00 60.62 88 GLN A N 1
ATOM 656 C CA . GLN A 1 88 ? -11.681 12.214 -0.455 1.00 60.62 88 GLN A CA 1
ATOM 657 C C . GLN A 1 88 ? -11.898 12.269 -1.968 1.00 60.62 88 GLN A C 1
ATOM 659 O O . GLN A 1 88 ? -11.201 11.585 -2.710 1.00 60.62 88 GLN A O 1
ATOM 664 N N . SER A 1 89 ? -12.887 13.058 -2.408 1.00 59.25 89 SER A N 1
ATOM 665 C CA . SER A 1 89 ? -13.304 13.100 -3.809 1.00 59.25 89 SER A CA 1
ATOM 666 C C . SER A 1 89 ? -12.094 13.344 -4.699 1.00 59.25 89 SER A C 1
ATOM 668 O O . SER A 1 89 ? -11.470 14.412 -4.626 1.00 59.25 89 SER A O 1
ATOM 670 N N . ASP A 1 90 ? -11.777 12.366 -5.539 1.00 69.25 90 ASP A N 1
ATOM 671 C CA . ASP A 1 90 ? -10.712 12.514 -6.508 1.00 69.25 90 ASP A CA 1
ATOM 672 C C . ASP A 1 90 ? -10.996 13.765 -7.353 1.00 69.25 90 ASP A C 1
ATOM 674 O O . ASP A 1 90 ? -12.116 13.948 -7.853 1.00 69.25 90 ASP A O 1
ATOM 678 N N . PRO A 1 91 ? -10.012 14.665 -7.523 1.00 79.00 91 PRO A N 1
ATOM 679 C CA . PRO A 1 91 ? -10.144 15.749 -8.477 1.00 79.00 91 PRO A CA 1
ATOM 680 C C . PRO A 1 91 ? -10.572 15.183 -9.832 1.00 79.00 91 PRO A C 1
ATOM 682 O O . PRO A 1 91 ? -10.146 14.095 -10.205 1.00 79.00 91 PRO A O 1
ATOM 685 N N . TRP A 1 92 ? -11.361 15.926 -10.608 1.00 81.81 92 TRP A N 1
ATOM 686 C CA . TRP A 1 92 ? -11.944 15.423 -11.865 1.00 81.81 92 TRP A CA 1
ATOM 687 C C . TRP A 1 92 ? -10.923 14.793 -12.839 1.00 81.81 92 TRP A C 1
ATOM 689 O O . TRP A 1 92 ? -11.277 13.925 -13.634 1.00 81.81 92 TRP A O 1
ATOM 699 N N . TYR A 1 93 ? -9.654 15.210 -12.773 1.00 84.44 93 TYR A N 1
ATOM 700 C CA . TYR A 1 93 ? -8.557 14.686 -13.591 1.00 84.44 93 TYR A CA 1
ATOM 701 C C . TYR A 1 93 ? -8.023 13.313 -13.140 1.00 84.44 93 TYR A C 1
ATOM 703 O O . TYR A 1 93 ? -7.213 12.721 -13.847 1.00 84.44 93 TYR A O 1
ATOM 711 N N . GLN A 1 94 ? -8.457 12.805 -11.987 1.00 78.94 94 GLN A N 1
ATOM 712 C CA . GLN A 1 94 ? -8.121 11.483 -11.448 1.00 78.94 94 GLN A CA 1
ATOM 713 C C . GLN A 1 94 ? -9.275 10.478 -11.593 1.00 78.94 94 GLN A C 1
ATOM 715 O O . GLN A 1 94 ? -9.256 9.421 -10.969 1.00 78.94 94 GLN A O 1
ATOM 720 N N . PHE A 1 95 ? -10.276 10.774 -12.435 1.00 83.31 95 PHE A N 1
ATOM 721 C CA . PHE A 1 95 ? -11.403 9.870 -12.650 1.00 83.31 95 PHE A CA 1
ATOM 722 C C . PHE A 1 95 ? -10.947 8.473 -13.097 1.00 83.31 95 PHE A C 1
ATOM 724 O O . PHE A 1 95 ? -10.249 8.307 -14.101 1.00 83.31 95 PHE A O 1
ATOM 731 N N . ASN A 1 96 ? -11.420 7.458 -12.377 1.00 83.56 96 ASN A N 1
ATOM 732 C CA . ASN A 1 96 ? -11.179 6.055 -12.667 1.00 83.56 96 ASN A CA 1
ATOM 733 C C . ASN A 1 96 ? -12.497 5.275 -12.534 1.00 83.56 96 ASN A C 1
ATOM 735 O O . ASN A 1 96 ? -13.094 5.247 -11.462 1.00 83.56 96 ASN A O 1
ATOM 739 N N . LEU A 1 97 ? -12.947 4.627 -13.616 1.00 84.12 97 LEU A N 1
ATOM 740 C CA . LEU A 1 97 ? -14.237 3.922 -13.648 1.00 84.12 97 LEU A CA 1
ATOM 741 C C . LEU A 1 97 ? -14.320 2.786 -12.618 1.00 84.12 97 LEU A C 1
ATOM 743 O O . LEU A 1 97 ? -15.350 2.613 -11.974 1.00 84.12 97 LEU A O 1
ATOM 747 N N . SER A 1 98 ? -13.237 2.024 -12.461 1.00 75.44 98 SER A N 1
ATOM 748 C CA . SER A 1 98 ? -13.14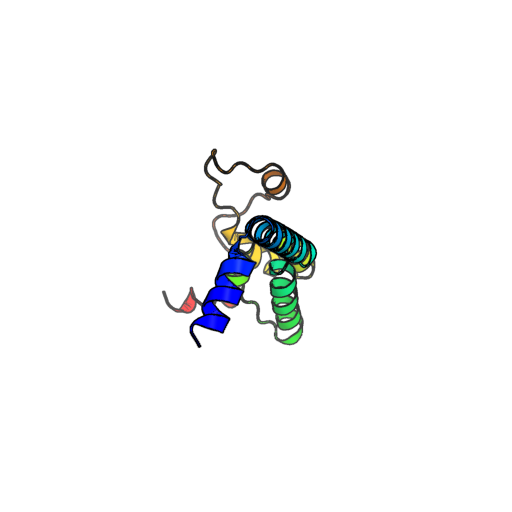1 0.943 -11.475 1.00 75.44 98 SER A CA 1
ATOM 749 C C . SER A 1 98 ? -13.298 1.473 -10.048 1.00 75.44 98 SER A C 1
ATOM 751 O O . SER A 1 98 ? -14.071 0.908 -9.280 1.00 75.44 98 SER A O 1
ATOM 753 N N . ARG A 1 99 ? -12.653 2.598 -9.714 1.00 73.38 99 ARG A N 1
ATOM 754 C CA . ARG A 1 99 ? -12.796 3.247 -8.400 1.00 73.38 99 ARG A CA 1
ATOM 755 C C . ARG A 1 99 ? -14.203 3.797 -8.190 1.00 73.38 99 ARG A C 1
ATOM 757 O O . ARG A 1 99 ? -14.824 3.500 -7.183 1.00 73.38 99 ARG A O 1
ATOM 764 N N . TRP A 1 100 ? -14.750 4.477 -9.193 1.00 75.81 100 TRP A N 1
ATOM 765 C CA . TRP A 1 100 ? -16.117 4.994 -9.139 1.00 75.81 100 TRP A CA 1
ATOM 766 C C . TRP A 1 100 ? -17.163 3.890 -8.910 1.00 75.81 100 TRP A C 1
ATOM 768 O O . TRP A 1 100 ? -18.168 4.117 -8.250 1.00 75.81 100 TRP A O 1
ATOM 778 N N . SER A 1 101 ? -16.925 2.679 -9.430 1.00 76.38 101 SER A N 1
ATOM 779 C CA . SER A 1 101 ? -17.802 1.528 -9.175 1.00 76.38 101 SER A CA 1
ATOM 780 C C . SER A 1 101 ? -17.661 0.923 -7.772 1.00 76.38 101 SER A C 1
ATOM 782 O O . SER A 1 101 ? -18.567 0.216 -7.331 1.00 76.38 101 SER A O 1
ATOM 784 N N . ALA A 1 102 ? -16.539 1.179 -7.094 1.00 69.19 102 ALA A N 1
ATOM 785 C CA . ALA A 1 102 ? -16.254 0.723 -5.735 1.00 69.19 102 ALA A CA 1
ATOM 786 C C . ALA A 1 102 ? -16.621 1.772 -4.668 1.00 69.19 102 ALA A C 1
ATOM 788 O O . ALA A 1 102 ? -16.830 1.405 -3.512 1.00 69.19 102 ALA A O 1
ATOM 789 N N . ASP A 1 103 ? -16.741 3.048 -5.053 1.00 69.75 103 ASP A N 1
ATOM 790 C CA . ASP A 1 103 ? -17.105 4.140 -4.151 1.00 69.75 103 ASP A CA 1
ATOM 791 C C . ASP A 1 103 ? -18.465 3.887 -3.490 1.00 69.75 103 ASP A C 1
ATOM 793 O O . ASP A 1 103 ? -19.507 3.754 -4.143 1.00 69.75 103 ASP A O 1
ATOM 797 N N . ARG A 1 104 ? -18.458 3.870 -2.155 1.00 64.19 104 ARG A N 1
ATOM 798 C CA . ARG A 1 104 ? -19.667 3.915 -1.330 1.00 64.19 104 ARG A CA 1
ATOM 799 C C . ARG A 1 104 ? -19.782 5.289 -0.668 1.00 64.19 104 ARG A C 1
ATOM 801 O O . ARG A 1 104 ? -18.763 5.886 -0.331 1.00 64.19 104 ARG A O 1
ATOM 808 N N . PRO A 1 105 ? -21.006 5.808 -0.467 1.00 58.00 105 PRO A N 1
ATOM 809 C CA . PRO A 1 105 ? -21.201 7.045 0.277 1.00 58.00 105 PRO A CA 1
ATOM 810 C C . PRO A 1 105 ? -20.724 6.862 1.722 1.00 58.00 105 PRO A C 1
ATOM 812 O O . PRO A 1 105 ? -21.217 5.984 2.430 1.00 58.00 105 PRO A O 1
ATOM 815 N N . GLU A 1 106 ? -19.779 7.699 2.145 1.00 58.50 106 GLU A N 1
ATOM 816 C CA . GLU A 1 106 ? -19.168 7.639 3.470 1.00 58.50 106 GLU A CA 1
ATOM 817 C C . GLU A 1 106 ? -19.535 8.865 4.313 1.00 58.50 106 GLU A C 1
ATOM 819 O O . GLU A 1 106 ? -19.669 9.980 3.801 1.00 58.50 106 GLU A O 1
ATOM 824 N N . ASN A 1 107 ? -19.722 8.660 5.617 1.00 55.41 107 ASN A N 1
ATOM 825 C CA . ASN A 1 107 ? -19.969 9.748 6.557 1.00 55.41 107 ASN A CA 1
ATOM 826 C C . ASN A 1 107 ? -18.630 10.411 6.898 1.00 55.41 107 ASN A C 1
ATOM 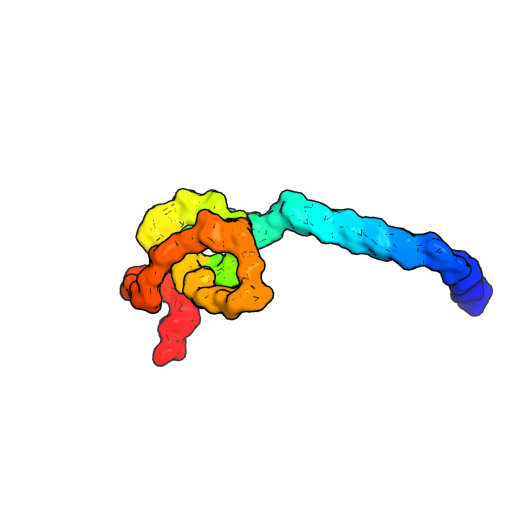828 O O . ASN A 1 107 ? -17.746 9.760 7.446 1.00 55.41 107 ASN A O 1
ATOM 832 N N . ALA A 1 108 ? -18.499 11.709 6.605 1.00 56.97 108 ALA A N 1
ATOM 833 C CA . ALA A 1 108 ? -17.305 12.498 6.927 1.00 56.97 108 ALA A CA 1
ATOM 834 C C . ALA A 1 108 ? -16.997 12.547 8.440 1.00 56.97 108 ALA A C 1
ATOM 836 O O . ALA A 1 108 ? -15.861 12.813 8.832 1.00 56.97 108 ALA A O 1
ATOM 837 N N . ASP A 1 109 ? -17.995 12.251 9.277 1.00 62.41 109 ASP A N 1
ATOM 838 C CA . ASP A 1 109 ? -17.845 12.088 10.717 1.00 62.41 109 ASP A CA 1
ATOM 839 C C . ASP A 1 109 ? -17.602 10.610 11.050 1.00 62.41 109 ASP A C 1
ATOM 841 O O . ASP A 1 109 ? -18.524 9.787 11.066 1.00 62.41 109 ASP A O 1
ATOM 845 N N . LEU A 1 110 ? -16.341 10.269 11.323 1.00 67.75 110 LEU A N 1
ATOM 846 C CA . LEU A 1 110 ? -15.986 8.952 11.837 1.00 67.75 110 LEU A CA 1
ATOM 847 C C . LEU A 1 110 ? -16.607 8.743 13.226 1.00 67.75 110 LEU A C 1
ATOM 849 O O . LEU A 1 110 ? -16.436 9.592 14.104 1.00 67.75 110 LEU A O 1
ATOM 853 N N . PRO A 1 111 ? -17.285 7.610 13.474 1.00 72.94 111 PRO A N 1
ATOM 854 C CA . PRO A 1 111 ? -17.794 7.292 14.799 1.00 72.94 111 PRO A CA 1
ATOM 855 C C . PRO A 1 111 ? -16.682 7.241 15.854 1.00 72.94 111 PRO A C 1
ATOM 857 O O . PRO A 1 111 ? -15.582 6.756 15.589 1.00 72.94 111 PRO A O 1
ATOM 860 N N . GLU A 1 112 ? -16.996 7.645 17.087 1.00 78.75 112 GLU A N 1
ATOM 861 C CA . GLU A 1 112 ? -16.043 7.696 18.209 1.00 78.75 112 GLU A CA 1
ATOM 862 C C . GLU A 1 112 ? -15.351 6.346 18.471 1.00 78.75 112 GLU A C 1
ATOM 864 O O . GLU A 1 112 ? -14.170 6.305 18.814 1.00 78.75 112 GLU A O 1
ATOM 869 N N . TYR A 1 113 ? -16.038 5.227 18.214 1.00 80.44 113 TYR A N 1
ATOM 870 C CA . TYR A 1 113 ? -15.475 3.884 18.372 1.00 80.44 113 TYR A CA 1
ATOM 871 C C . TYR A 1 113 ? -14.324 3.582 17.398 1.00 80.44 113 TYR A C 1
ATOM 873 O O . TYR A 1 113 ? -13.537 2.678 17.662 1.00 80.44 113 TYR A O 1
ATOM 881 N N . CYS A 1 114 ? -14.194 4.309 16.282 1.00 83.94 114 CYS A N 1
ATOM 882 C CA . CYS A 1 114 ? -13.059 4.118 15.387 1.00 83.94 114 CYS A CA 1
ATOM 883 C C . CYS A 1 114 ? -11.754 4.577 16.040 1.00 83.94 114 CYS A C 1
ATOM 885 O O . CYS A 1 114 ? -10.721 3.986 15.756 1.00 83.94 114 CYS A O 1
ATOM 887 N N . SER A 1 115 ? -11.781 5.535 16.973 1.00 79.81 115 SER A N 1
ATOM 888 C CA . SER A 1 115 ? -10.575 6.057 17.636 1.00 79.81 115 SER A CA 1
ATOM 889 C C . SER A 1 115 ? -9.678 4.977 18.263 1.00 79.81 115 SER A C 1
ATOM 891 O O . SER A 1 115 ? -8.462 5.140 18.277 1.00 79.81 115 SER A O 1
ATOM 893 N N . SER A 1 116 ? -10.231 3.836 18.698 1.00 83.44 116 SER A N 1
ATOM 894 C CA . SER A 1 116 ? -9.448 2.732 19.272 1.00 83.44 116 SER A CA 1
ATOM 895 C C . SER A 1 116 ? -8.536 2.014 18.271 1.00 83.44 116 SER A C 1
ATOM 897 O O . SER A 1 116 ? -7.607 1.323 18.683 1.00 83.44 116 SER A O 1
ATOM 899 N N . TYR A 1 117 ? -8.805 2.144 16.970 1.00 84.50 117 TYR A N 1
ATOM 900 C CA . TYR A 1 117 ? -8.044 1.506 15.887 1.00 84.50 117 TYR A CA 1
ATOM 901 C C . TYR A 1 117 ? -7.087 2.471 15.169 1.00 84.50 117 TYR A C 1
ATOM 903 O O . TYR A 1 117 ? -6.348 2.065 14.273 1.00 84.50 117 TYR A O 1
ATOM 911 N N . TRP A 1 118 ? -7.091 3.750 15.551 1.00 78.94 118 TRP A N 1
ATOM 912 C CA . TRP A 1 118 ? -6.261 4.795 14.956 1.00 78.94 118 TRP A CA 1
ATOM 913 C C . TRP A 1 118 ? -5.187 5.218 15.956 1.00 78.94 118 TRP A C 1
ATOM 915 O O . TRP A 1 118 ? -5.468 5.869 16.960 1.00 78.94 118 TRP A O 1
ATOM 925 N N . SER A 1 119 ? -3.936 4.837 15.695 1.00 65.62 119 SER A N 1
ATOM 926 C CA . SER A 1 119 ? -2.847 5.029 16.664 1.00 65.62 119 SER A CA 1
ATOM 927 C C . SER A 1 119 ? -2.388 6.491 16.795 1.00 65.62 119 SER A C 1
ATOM 929 O O . SER A 1 119 ? -1.859 6.860 17.842 1.00 65.62 119 SER A O 1
ATOM 931 N N . TYR A 1 120 ? -2.606 7.347 15.785 1.00 54.66 120 TYR A N 1
ATOM 932 C CA . TYR A 1 120 ? -2.109 8.733 15.794 1.00 54.66 120 TYR A CA 1
ATOM 933 C C . TYR A 1 120 ? -3.110 9.780 1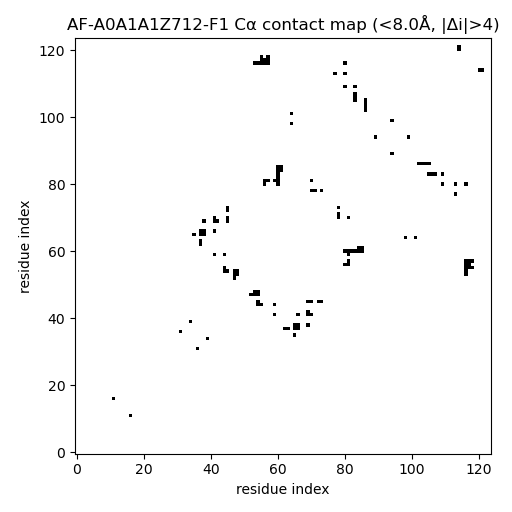6.310 1.00 54.66 120 TYR A C 1
ATOM 935 O O . TYR A 1 120 ? -2.687 10.846 16.762 1.00 54.66 120 TYR A O 1
ATOM 943 N N . LEU A 1 121 ? -4.418 9.493 16.316 1.00 53.00 121 LEU A N 1
ATOM 944 C CA . LEU A 1 121 ? -5.430 10.401 16.886 1.00 53.00 121 LEU A CA 1
ATOM 945 C C . LEU A 1 121 ? -5.318 10.533 18.413 1.00 53.00 121 LEU A C 1
ATOM 947 O O . LEU A 1 121 ? -5.751 11.535 18.964 1.00 53.00 121 LEU A O 1
ATOM 951 N N . SER A 1 122 ? -4.671 9.582 19.095 1.00 47.12 122 SER A N 1
ATOM 952 C CA . SER A 1 122 ? -4.437 9.654 20.545 1.00 47.12 122 SER A CA 1
ATOM 953 C C . SER A 1 122 ? -3.384 10.698 20.968 1.00 47.12 122 SER A C 1
ATOM 955 O O . SER A 1 122 ? -3.198 10.899 22.168 1.00 47.12 122 SER A O 1
ATOM 957 N N . TYR A 1 123 ? -2.666 11.326 20.027 1.00 50.22 123 TYR A N 1
ATOM 958 C CA . TYR A 1 123 ? -1.579 12.282 20.304 1.00 50.22 123 TYR A CA 1
ATOM 959 C C . TYR A 1 123 ? -1.907 13.745 19.955 1.00 50.22 123 TYR A C 1
ATOM 961 O O . TYR A 1 123 ? -1.032 14.605 20.090 1.00 50.22 123 TYR A O 1
ATOM 969 N N . ARG A 1 124 ? -3.130 14.035 19.498 1.00 42.62 124 ARG A N 1
ATOM 970 C CA . ARG A 1 124 ? -3.596 15.386 19.160 1.00 42.62 124 ARG A CA 1
ATOM 971 C C . ARG A 1 124 ? -4.676 15.835 20.138 1.00 42.62 124 ARG A C 1
ATOM 973 O O . ARG A 1 124 ? -4.679 17.045 20.451 1.00 42.62 124 ARG A O 1
#

Solvent-accessible surface area (backbone atoms only — not comparable to full-atom values): 7472 Å² total; per-residue (Å²): 108,69,66,59,53,47,52,55,52,60,70,51,70,43,78,56,53,64,52,50,51,50,51,51,51,51,52,50,52,52,48,48,66,73,63,37,64,66,32,58,52,42,40,54,43,49,56,42,22,77,73,70,73,52,45,62,26,58,68,52,17,74,52,67,79,77,28,51,78,46,46,67,75,44,58,71,80,62,32,54,47,32,51,67,66,63,71,65,77,66,57,85,94,64,74,46,72,73,56,63,74,66,64,67,97,72,71,91,71,74,59,77,79,42,56,84,30,30,83,68,71,81,79,115

Radius of gyration: 22.2 Å; Cα contacts (8 Å, |Δi|>4): 73; chains: 1; bounding box: 63×29×49 Å

Mean predicted aligned error: 9.87 Å

Foldseek 3Di:
DVVVVVVVVVVPCPPCPVVVVVVVVVVVVVVCVVVVVLLVVLLVQVVVCVVPVAHQLVVLLPTDCVNVVSLVPDDPLQSLSNVQNLPPDDDPVPDDPVSVVVDDDHDNDRDPVSVRRHPCVVPD

Sequence (124 aa):
MFVLVAIAGIRMTGRWLPRAGLVAGVLALLGLAALNPERLIADRNIDRFEQTGALDAEYVSGLSSDIDPALARLPEHVRSCGESHRAQSDPWYQFNLSRWSADRPENADLPEYCSSYWSYLSYR

Organism: NCBI:txid451644

Secondary structure (DSSP, 8-state):
-HHHHHHHHHHTT-SSHHHHHHHHHHHHHHHHHHH-HHHHHHHHHHHHHHHHS---HHHHHTS-GGGHHHHTTS-HHHHHHHHTTTTS---GGG--HHHHHH-----SS--GGGGGG-SSGGG-

InterPro domains:
  IPR025291 Protein of unknown function DUF4153 [PF13687] (1-74)